Protein AF-A0A8D3BN13-F1 (afdb_monomer_lite)

Foldseek 3Di:
DDPVVVVVVVVVVVVVCPDFDWDKKKKKKKKKAKPDDPPDDRIDMDIDIPDDPDPVVVVVVVVVVVVCVVVVVVVVVVVCVVVVPPDDIDMDMDMDMDMDIDGGPVPPDDD

Organism: Scophthalmus maximus (NCBI:txid52904)

Sequence (111 aa):
MTSSDMDTLILLLLLGAHGATAVTHSLKYFYTGSSQVPNFPEFVAVGLVDEATDAQYWERTTRGLLGEQQSFKNNIGIAKQRFNQTGGLFVSLSTGNISRTRPSPTSQGKL

pLDDT: mean 70.5, std 10.04, range [38.94, 87.19]

Radius of gyration: 25.52 Å; chains: 1; bounding box: 47×33×78 Å

InterPro domains:
  IPR011162 MHC classes I/II-like antigen recognition protein [SSF54452] (24-90)
  IPR037055 MHC class I-like antigen recognition-like superfamily [G3DSA:3.30.500.10] (25-54)
  IPR037055 MHC class I-like antigen recognition-like superfamily [G3DSA:3.30.500.10] (55-95)

Secondary structure (DSSP, 8-state):
--HHHHHHHHHHHHHT-----PEEEEEEEEEEEEES-TTS-SEEEEEEESS---HHHHHHHHHHHHHHHHHHHHHHHHHHHHTT-SSS-EEEEEEEEEEEEEPPGGGS---

Structure (mmCIF, N/CA/C/O backbone):
data_AF-A0A8D3BN13-F1
#
_entry.id   AF-A0A8D3BN13-F1
#
loop_
_atom_site.group_PDB
_atom_site.id
_atom_site.type_symbol
_atom_site.label_atom_id
_atom_site.label_alt_id
_atom_site.label_comp_id
_atom_site.label_asym_id
_atom_site.label_entity_id
_atom_site.label_seq_id
_atom_site.pdbx_PDB_ins_code
_atom_site.Cartn_x
_atom_site.Cartn_y
_atom_site.Cartn_z
_atom_site.occupancy
_atom_site.B_iso_or_equiv
_atom_site.auth_seq_id
_atom_site.auth_comp_id
_atom_site.auth_asym_id
_atom_site.auth_atom_id
_atom_site.pdbx_PDB_model_num
ATOM 1 N N . MET A 1 1 ? 30.892 17.298 -52.582 1.00 60.53 1 MET A N 1
ATOM 2 C CA . MET A 1 1 ? 29.630 17.019 -51.876 1.00 60.53 1 MET A CA 1
ATOM 3 C C . MET A 1 1 ? 28.530 17.721 -52.650 1.00 60.53 1 MET A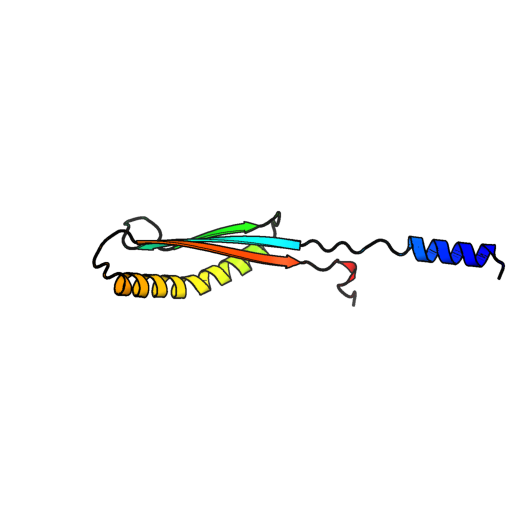 C 1
ATOM 5 O O . MET A 1 1 ? 28.594 18.938 -52.776 1.00 60.53 1 MET A O 1
ATOM 9 N N . THR A 1 2 ? 27.633 16.977 -53.285 1.00 87.19 2 THR A N 1
ATOM 10 C CA . THR A 1 2 ? 26.552 17.524 -54.118 1.00 87.19 2 THR A CA 1
ATOM 11 C C . THR A 1 2 ? 25.325 17.860 -53.268 1.00 87.19 2 THR A C 1
ATOM 13 O O . THR A 1 2 ? 25.206 17.384 -52.140 1.00 87.19 2 THR A O 1
ATOM 16 N N . SER A 1 3 ? 24.404 18.677 -53.793 1.00 75.31 3 SER A N 1
ATOM 17 C CA . SER A 1 3 ? 23.153 19.013 -53.087 1.00 75.31 3 SER A CA 1
ATOM 18 C C . SER A 1 3 ? 22.365 17.754 -52.706 1.00 75.31 3 SER A C 1
ATOM 20 O O . SER A 1 3 ? 21.900 17.640 -51.579 1.00 75.31 3 SER A O 1
ATOM 22 N N . SER A 1 4 ? 22.326 16.763 -53.602 1.00 80.62 4 SER A N 1
ATOM 23 C CA . SER A 1 4 ? 21.684 15.467 -53.365 1.00 80.62 4 SER A CA 1
ATOM 24 C C . SER A 1 4 ? 22.340 14.651 -52.249 1.00 80.62 4 SER A C 1
ATOM 26 O O . SER A 1 4 ? 21.642 13.932 -51.535 1.00 80.62 4 SER A O 1
ATOM 28 N N . ASP A 1 5 ? 23.657 14.776 -52.054 1.00 78.44 5 ASP A N 1
ATOM 29 C CA . ASP A 1 5 ? 24.351 14.102 -50.950 1.00 78.44 5 ASP A CA 1
ATOM 30 C C . ASP A 1 5 ? 23.943 14.716 -49.602 1.00 78.44 5 ASP A C 1
ATOM 32 O O . ASP A 1 5 ? 23.705 14.000 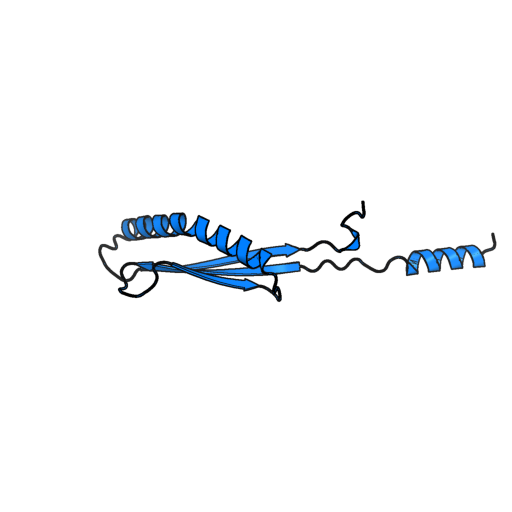-48.633 1.00 78.44 5 ASP A O 1
ATOM 36 N N . MET A 1 6 ? 23.802 16.044 -49.544 1.00 78.25 6 MET A N 1
ATOM 37 C CA . MET A 1 6 ? 23.402 16.774 -48.336 1.00 78.25 6 MET A CA 1
ATOM 38 C C . MET A 1 6 ? 21.944 16.489 -47.949 1.00 78.25 6 MET A C 1
ATOM 40 O O . MET A 1 6 ? 21.660 16.253 -46.776 1.00 78.25 6 MET A O 1
ATOM 44 N N . ASP A 1 7 ? 21.037 16.427 -48.925 1.00 77.62 7 ASP A N 1
ATOM 45 C CA . ASP A 1 7 ? 19.628 16.075 -48.701 1.00 77.62 7 ASP A CA 1
ATOM 46 C C . ASP A 1 7 ? 19.472 14.628 -48.206 1.00 77.62 7 ASP A C 1
ATOM 48 O O . ASP A 1 7 ? 18.685 14.344 -47.300 1.00 77.62 7 ASP A O 1
ATOM 52 N N . THR A 1 8 ? 20.285 13.710 -48.736 1.00 78.12 8 THR A N 1
ATOM 53 C CA . THR A 1 8 ? 20.325 12.307 -48.295 1.00 78.12 8 THR A CA 1
ATOM 54 C C . THR A 1 8 ? 20.793 12.186 -46.841 1.00 78.12 8 THR A C 1
ATOM 56 O O . THR A 1 8 ? 20.229 11.411 -46.067 1.00 78.12 8 THR A O 1
ATOM 59 N N . LEU A 1 9 ? 21.785 12.984 -46.435 1.00 78.44 9 LEU A N 1
ATOM 60 C CA . LEU A 1 9 ? 22.261 13.035 -45.048 1.00 78.44 9 LEU A CA 1
ATOM 61 C C . LEU A 1 9 ? 21.206 13.610 -44.091 1.00 78.44 9 LEU A C 1
ATOM 63 O O . LEU A 1 9 ? 21.071 13.124 -42.968 1.00 78.44 9 LEU A O 1
ATOM 67 N N . ILE A 1 10 ? 20.423 14.598 -44.535 1.00 79.25 10 ILE A N 1
ATOM 68 C CA . ILE A 1 10 ? 19.307 15.169 -43.764 1.00 79.25 10 ILE A CA 1
ATOM 69 C C . ILE A 1 10 ? 18.185 14.137 -43.581 1.00 79.25 10 ILE A C 1
ATOM 71 O O . ILE A 1 10 ? 17.676 13.978 -42.471 1.00 79.25 10 ILE A O 1
ATOM 75 N N . LEU A 1 11 ? 17.833 13.384 -44.627 1.00 73.94 11 LEU A N 1
ATOM 76 C CA . LEU A 1 11 ? 16.848 12.301 -44.532 1.00 73.94 11 LEU A CA 1
ATOM 77 C C . LEU A 1 11 ? 17.316 11.176 -43.595 1.00 73.94 11 LEU A C 1
ATOM 79 O O . LEU A 1 11 ? 16.510 10.653 -42.828 1.00 73.94 11 LEU A O 1
ATOM 83 N N . LEU A 1 12 ? 18.612 10.847 -43.590 1.00 72.38 12 LEU A N 1
ATOM 84 C CA . LEU A 1 12 ? 19.198 9.859 -42.678 1.00 72.38 12 LEU A CA 1
ATOM 85 C C . LEU A 1 12 ? 19.182 10.334 -41.212 1.00 72.38 12 LEU A C 1
ATOM 87 O O . LEU A 1 12 ? 18.890 9.544 -40.313 1.00 72.38 12 LEU A O 1
ATOM 91 N N . LEU A 1 13 ? 19.431 11.627 -40.970 1.00 73.31 13 LEU A N 1
ATOM 92 C CA . LEU A 1 13 ? 19.315 12.259 -39.648 1.00 73.31 13 LEU A CA 1
ATOM 93 C C . LEU A 1 13 ? 17.866 12.268 -39.130 1.00 73.31 13 LEU A C 1
ATOM 95 O O . LEU A 1 13 ? 17.642 11.979 -37.956 1.00 73.31 13 LEU A O 1
ATOM 99 N N . LEU A 1 14 ? 16.882 12.550 -39.993 1.00 66.25 14 LEU A N 1
ATOM 100 C CA . LEU A 1 14 ? 15.457 12.552 -39.632 1.00 66.25 14 LEU A CA 1
ATOM 101 C C . LEU A 1 14 ? 14.897 11.135 -39.425 1.00 66.25 14 LEU A C 1
ATOM 103 O O . LEU A 1 14 ? 14.100 10.922 -38.514 1.00 66.25 14 LEU A O 1
ATOM 107 N N . LEU A 1 15 ? 15.356 10.149 -40.203 1.00 62.56 15 LEU A N 1
ATOM 108 C CA . LEU A 1 15 ? 14.994 8.736 -40.030 1.00 62.56 15 LEU A CA 1
ATOM 109 C C . LEU A 1 15 ? 15.613 8.125 -38.755 1.00 62.56 15 LEU A C 1
ATOM 111 O O . LEU A 1 15 ? 15.073 7.171 -38.200 1.00 62.56 15 LEU A O 1
ATOM 115 N N . GLY A 1 16 ? 16.713 8.688 -38.244 1.00 58.91 16 GLY A N 1
ATOM 116 C CA . GLY A 1 16 ? 17.346 8.278 -36.984 1.00 58.91 16 GLY A CA 1
ATOM 117 C C . GLY A 1 16 ? 16.607 8.716 -35.711 1.00 58.91 16 GLY A C 1
ATOM 118 O O . GLY A 1 16 ? 16.885 8.189 -34.635 1.00 58.91 16 GLY A O 1
ATOM 119 N N . ALA A 1 17 ? 15.640 9.632 -35.806 1.00 63.88 17 ALA A N 1
ATOM 120 C CA . ALA A 1 17 ? 14.883 10.146 -34.664 1.00 63.88 17 ALA A CA 1
ATOM 121 C C . ALA A 1 17 ? 13.613 9.316 -34.380 1.00 63.88 17 ALA A C 1
ATOM 123 O O . ALA A 1 17 ? 12.504 9.845 -34.333 1.00 63.88 17 ALA A O 1
ATOM 124 N N . HIS A 1 18 ? 13.747 8.002 -34.182 1.00 48.53 18 HIS A N 1
ATOM 125 C CA . HIS A 1 18 ? 12.635 7.184 -33.685 1.00 48.53 18 HIS A CA 1
ATOM 126 C C . HIS A 1 18 ? 12.516 7.357 -32.165 1.00 48.53 18 HIS A C 1
ATOM 128 O O . HIS A 1 18 ? 13.404 6.978 -31.401 1.00 48.53 18 HIS A O 1
ATOM 134 N N . GLY A 1 19 ? 11.425 8.003 -31.750 1.00 59.44 19 GLY A N 1
ATOM 135 C CA . GLY A 1 19 ? 11.187 8.483 -30.393 1.00 59.44 19 GLY A CA 1
ATOM 136 C C . GLY A 1 19 ? 11.321 7.419 -29.303 1.00 59.44 19 GLY A C 1
ATOM 137 O O . GLY A 1 19 ? 10.781 6.319 -29.393 1.00 59.44 19 GLY A O 1
ATOM 138 N N . ALA A 1 20 ? 12.003 7.787 -28.219 1.00 60.78 20 ALA A N 1
ATOM 139 C CA . ALA A 1 20 ? 11.992 7.025 -26.981 1.00 60.78 20 ALA A CA 1
ATOM 140 C C . ALA A 1 20 ? 10.639 7.220 -26.277 1.00 60.78 20 ALA A C 1
ATOM 142 O O . ALA A 1 20 ? 10.399 8.254 -25.655 1.00 60.78 20 ALA A O 1
ATOM 143 N N . THR A 1 21 ? 9.744 6.236 -26.359 1.00 59.91 21 THR A N 1
ATOM 144 C CA . THR A 1 21 ? 8.503 6.234 -25.573 1.00 59.91 21 THR A CA 1
ATOM 145 C C . THR A 1 21 ? 8.776 5.653 -24.188 1.00 59.91 21 THR A C 1
ATOM 147 O O . THR A 1 21 ? 9.117 4.477 -24.058 1.00 59.91 21 THR A O 1
ATOM 150 N N . ALA A 1 22 ? 8.641 6.469 -23.144 1.00 64.00 22 ALA A N 1
ATOM 151 C CA . ALA A 1 22 ? 8.733 6.005 -21.765 1.00 64.00 22 ALA A CA 1
ATOM 152 C C . ALA A 1 22 ? 7.374 5.453 -21.300 1.00 64.00 22 ALA A C 1
ATOM 154 O O . ALA A 1 22 ? 6.361 6.147 -21.390 1.00 64.00 22 ALA A O 1
ATOM 155 N N . VAL A 1 23 ? 7.347 4.218 -20.787 1.00 67.38 23 VAL A N 1
ATOM 156 C CA . VAL A 1 23 ? 6.133 3.619 -20.208 1.00 67.38 23 VAL A CA 1
ATOM 157 C C . VAL A 1 23 ? 6.026 4.032 -18.740 1.00 67.38 23 VAL A C 1
ATOM 159 O O . VAL A 1 23 ? 6.951 3.826 -17.947 1.00 67.38 23 VAL A O 1
ATOM 162 N N . THR A 1 24 ? 4.896 4.641 -18.379 1.00 65.44 24 THR A N 1
ATOM 163 C CA . THR A 1 24 ? 4.575 5.016 -16.997 1.00 65.44 24 THR A CA 1
ATOM 164 C C . THR A 1 24 ? 3.638 3.978 -16.400 1.00 65.44 24 THR A C 1
ATOM 166 O O . THR A 1 24 ? 2.519 3.829 -16.871 1.00 65.44 24 THR A O 1
ATOM 169 N N . HIS A 1 25 ? 4.094 3.284 -15.357 1.00 71.19 25 HIS A N 1
ATOM 170 C CA . HIS A 1 25 ? 3.273 2.363 -14.576 1.00 71.19 25 HIS A CA 1
ATOM 171 C C . HIS A 1 25 ? 2.754 3.072 -13.326 1.00 71.19 25 HIS A C 1
ATOM 173 O O . HIS A 1 25 ? 3.507 3.802 -12.671 1.00 71.19 25 HIS A O 1
ATOM 179 N N . SER A 1 26 ? 1.496 2.836 -12.958 1.00 68.31 26 SER A N 1
ATOM 180 C CA . SER A 1 26 ? 0.941 3.298 -11.688 1.00 68.31 26 SER A CA 1
ATOM 181 C C . SER A 1 26 ? 0.564 2.122 -10.788 1.00 68.31 26 SER A C 1
ATOM 183 O O . SER A 1 26 ? 0.145 1.062 -11.251 1.00 68.31 26 SER A O 1
ATOM 185 N N . LEU A 1 27 ? 0.776 2.300 -9.486 1.00 75.62 27 LEU A N 1
ATOM 186 C CA . LEU A 1 27 ? 0.203 1.467 -8.441 1.00 75.62 27 LEU A CA 1
ATOM 187 C C . LEU A 1 27 ? -0.773 2.307 -7.650 1.00 75.62 27 LEU A C 1
ATOM 189 O O . LEU A 1 27 ? -0.414 3.337 -7.073 1.00 75.62 27 LEU A O 1
ATOM 193 N N . LYS A 1 28 ? -1.986 1.792 -7.554 1.00 76.00 28 LYS A N 1
ATOM 194 C CA . LYS A 1 28 ? -3.007 2.271 -6.642 1.00 76.00 28 LYS A CA 1
ATOM 195 C C . LYS A 1 28 ? -3.115 1.311 -5.472 1.00 76.00 28 LYS A C 1
ATOM 197 O O . LYS A 1 28 ? -3.205 0.107 -5.683 1.00 76.00 28 LYS A O 1
ATOM 202 N N . TYR A 1 29 ? -3.121 1.821 -4.250 1.00 75.00 29 TYR A N 1
ATOM 203 C CA . TYR A 1 29 ? -3.314 1.015 -3.050 1.00 75.00 29 TYR A CA 1
ATOM 204 C C . TYR A 1 29 ? -4.532 1.470 -2.251 1.00 75.00 29 TYR A C 1
ATOM 206 O O . TYR A 1 29 ? -4.903 2.649 -2.228 1.00 75.00 29 TYR A O 1
ATOM 214 N N . PHE A 1 30 ? -5.149 0.502 -1.584 1.00 79.56 30 PHE A N 1
ATOM 215 C CA . PHE A 1 30 ? -6.259 0.684 -0.662 1.00 79.56 30 PHE A CA 1
ATOM 216 C C . PHE A 1 30 ? -5.899 0.030 0.664 1.00 79.56 30 PHE A C 1
ATOM 218 O O . PHE A 1 30 ? -5.544 -1.147 0.691 1.00 79.56 30 PHE A O 1
ATOM 225 N N . TYR A 1 31 ? -6.016 0.784 1.750 1.00 78.06 31 TYR A N 1
ATOM 226 C CA . TYR A 1 31 ? -5.880 0.286 3.110 1.00 78.06 31 TYR A CA 1
ATOM 227 C C . TYR A 1 31 ? -7.239 0.267 3.775 1.00 78.06 31 TYR A C 1
ATOM 229 O O . TYR A 1 31 ? -7.930 1.287 3.787 1.00 78.06 31 TYR A O 1
ATOM 237 N N . THR A 1 32 ? -7.586 -0.858 4.386 1.00 78.38 32 THR A N 1
ATOM 238 C CA . THR A 1 32 ? -8.684 -0.919 5.340 1.00 78.38 32 THR A CA 1
ATOM 239 C C . THR A 1 32 ? -8.178 -1.379 6.696 1.00 78.38 32 THR A C 1
ATOM 241 O O . THR A 1 32 ? -7.384 -2.313 6.811 1.00 78.38 32 THR A O 1
ATOM 244 N N . GLY A 1 33 ? -8.622 -0.667 7.723 1.00 78.38 33 GLY A N 1
ATOM 245 C CA . GLY A 1 33 ? -8.395 -1.001 9.115 1.00 78.38 33 GLY A CA 1
ATOM 246 C C . GLY A 1 33 ? -9.691 -1.296 9.804 1.00 78.38 33 GLY A C 1
ATOM 247 O O . GLY A 1 33 ? -10.628 -0.514 9.659 1.00 78.38 33 GLY A O 1
ATOM 248 N N . SER A 1 34 ? -9.713 -2.362 10.590 1.00 78.12 34 SER A N 1
ATOM 249 C CA . SER A 1 34 ? -10.814 -2.653 11.495 1.00 78.12 34 SER A CA 1
ATOM 250 C C . SER A 1 34 ? -10.285 -2.860 12.914 1.00 78.12 34 SER A C 1
ATOM 252 O O . SER A 1 34 ? -9.138 -3.255 13.114 1.00 78.12 34 SER A O 1
ATOM 254 N N . SER A 1 35 ? -11.100 -2.567 13.924 1.00 77.88 35 SER A N 1
ATOM 255 C CA . SER A 1 35 ? -10.765 -2.834 15.325 1.00 77.88 35 SER A CA 1
ATOM 256 C C . SER A 1 35 ? -11.877 -3.654 15.968 1.00 77.88 35 SER A C 1
ATOM 258 O O . SER A 1 35 ? -13.051 -3.341 15.781 1.00 77.88 35 SER A O 1
ATOM 260 N N . GLN A 1 36 ? -11.492 -4.662 16.759 1.00 72.38 36 GLN A N 1
ATOM 261 C CA . GLN A 1 36 ? -12.380 -5.442 17.636 1.00 72.38 36 GLN A CA 1
ATOM 262 C C . GLN A 1 36 ? -13.434 -6.309 16.919 1.00 72.38 36 GLN A C 1
ATOM 264 O O . GLN A 1 36 ? -14.506 -6.554 17.469 1.00 72.38 36 GLN A O 1
ATOM 269 N N . VAL A 1 37 ? -13.114 -6.831 15.728 1.00 74.31 37 VAL A N 1
ATOM 270 C CA . VAL A 1 37 ? -13.936 -7.838 15.035 1.00 74.31 37 VAL A CA 1
ATOM 271 C C . VAL A 1 37 ? -13.285 -9.221 15.177 1.00 74.31 37 VAL A C 1
ATOM 273 O O . VAL A 1 37 ? -12.212 -9.442 14.613 1.00 74.31 37 VAL A O 1
ATOM 276 N N . PRO A 1 38 ? -13.889 -10.168 15.920 1.00 77.56 38 PRO A N 1
ATOM 277 C CA . PRO A 1 38 ? -13.374 -11.532 16.018 1.00 77.56 38 PRO A CA 1
ATOM 278 C C . PRO A 1 38 ? -13.268 -12.191 14.637 1.00 77.56 38 PRO A C 1
ATOM 280 O O . PRO A 1 38 ? -14.177 -12.062 13.821 1.00 77.56 38 PRO A O 1
ATOM 283 N N . ASN A 1 39 ? -12.181 -12.927 14.389 1.00 80.06 39 ASN A N 1
ATOM 284 C CA . ASN A 1 39 ? -11.910 -13.646 13.131 1.00 80.06 39 ASN A CA 1
ATOM 285 C C . ASN A 1 39 ? -11.779 -12.771 11.870 1.00 80.06 39 ASN A C 1
ATOM 287 O O . ASN A 1 39 ? -11.758 -13.306 10.763 1.00 80.06 39 ASN A O 1
ATOM 291 N N . PHE A 1 40 ? -11.665 -11.450 12.012 1.00 75.50 40 PHE A N 1
ATOM 292 C CA . PHE A 1 40 ? -11.476 -10.535 10.891 1.00 75.50 40 PHE A CA 1
ATOM 293 C C . PHE A 1 40 ? -10.140 -9.782 11.032 1.00 75.50 40 PHE A C 1
ATOM 295 O O . PHE A 1 40 ? -9.754 -9.419 12.145 1.00 75.50 40 PHE A O 1
ATOM 302 N N . PRO A 1 41 ? -9.395 -9.558 9.935 1.00 74.25 41 PRO A N 1
ATOM 303 C CA . PRO A 1 41 ? -8.089 -8.909 9.993 1.00 74.25 41 PRO A CA 1
ATOM 304 C C . PRO A 1 41 ? -8.179 -7.434 10.419 1.00 74.25 41 PRO A C 1
ATOM 306 O O . PRO A 1 41 ? -8.981 -6.657 9.900 1.00 74.25 41 PRO A O 1
ATOM 309 N N . GLU A 1 42 ? -7.289 -7.017 11.326 1.00 79.69 42 GLU A N 1
ATOM 310 C CA . GLU A 1 42 ? -7.181 -5.616 11.774 1.00 79.69 42 GLU A CA 1
ATOM 311 C C . GLU A 1 42 ? -6.688 -4.670 10.668 1.00 79.69 42 GLU A C 1
ATOM 313 O O . GLU A 1 42 ? -6.890 -3.458 10.740 1.00 79.69 42 GLU A O 1
ATOM 318 N N . PHE A 1 43 ? -6.016 -5.217 9.654 1.00 80.75 43 PHE A N 1
ATOM 319 C CA . PHE A 1 43 ? -5.434 -4.476 8.546 1.00 80.75 43 PHE A CA 1
ATOM 320 C C . PHE A 1 43 ? -5.455 -5.319 7.275 1.00 80.75 43 PHE A C 1
ATOM 322 O O . PHE A 1 43 ? -5.002 -6.464 7.280 1.00 80.75 43 PHE A O 1
ATOM 329 N N . VAL A 1 44 ? -5.937 -4.735 6.184 1.00 81.31 44 VAL A N 1
ATOM 330 C CA . VAL A 1 44 ? -5.864 -5.312 4.841 1.00 81.31 44 VAL A CA 1
ATOM 331 C C . VAL A 1 44 ? -5.386 -4.226 3.889 1.00 81.31 44 VAL A C 1
ATOM 333 O O . VAL A 1 44 ? -5.891 -3.103 3.913 1.00 81.31 44 VAL A O 1
ATOM 336 N N . ALA A 1 45 ? -4.418 -4.570 3.044 1.00 79.44 45 ALA A N 1
ATOM 337 C CA . ALA A 1 45 ? -3.923 -3.701 1.991 1.00 79.44 45 ALA A CA 1
ATOM 338 C C . ALA A 1 45 ? -4.051 -4.409 0.638 1.00 79.44 45 ALA A C 1
ATOM 340 O O . ALA A 1 45 ? -3.629 -5.556 0.497 1.00 79.44 45 ALA A O 1
ATOM 341 N N . VAL A 1 46 ? -4.631 -3.729 -0.349 1.00 81.00 46 VAL A N 1
ATOM 342 C CA . VAL A 1 46 ? -4.794 -4.237 -1.719 1.00 81.00 46 VAL A CA 1
ATOM 343 C C . VAL A 1 46 ? -4.130 -3.263 -2.680 1.00 81.00 46 VAL A C 1
ATOM 345 O O . VAL A 1 46 ? -4.403 -2.066 -2.623 1.00 81.00 46 VAL A O 1
ATOM 348 N N . GLY A 1 47 ? -3.258 -3.772 -3.551 1.00 77.31 47 GLY A N 1
ATOM 349 C CA . GLY A 1 47 ? -2.637 -3.011 -4.634 1.00 77.31 47 GLY A CA 1
ATOM 350 C C . GLY A 1 47 ? -3.255 -3.364 -5.987 1.00 77.31 47 GLY A C 1
ATOM 351 O O . GLY A 1 47 ? -3.575 -4.523 -6.228 1.00 77.31 47 GLY A O 1
ATOM 352 N N . LEU A 1 48 ? -3.403 -2.381 -6.870 1.00 76.69 48 LEU A N 1
ATOM 353 C CA . LEU A 1 48 ? -3.716 -2.543 -8.288 1.00 76.69 48 LEU A CA 1
ATOM 354 C C . LEU A 1 48 ? -2.564 -1.931 -9.078 1.00 76.69 48 LEU A C 1
ATOM 356 O O . LEU A 1 48 ? -2.280 -0.744 -8.912 1.00 76.69 48 LEU A O 1
ATOM 360 N N . VAL A 1 49 ? -1.892 -2.734 -9.896 1.00 69.88 49 VAL A N 1
ATOM 361 C CA . VAL A 1 49 ? -0.839 -2.251 -10.793 1.00 69.88 49 VAL A CA 1
ATOM 362 C C . VAL A 1 49 ? -1.397 -2.181 -12.205 1.00 69.88 49 VAL A C 1
ATOM 364 O O . VAL A 1 49 ? -2.024 -3.143 -12.650 1.00 69.88 49 VAL A O 1
ATOM 367 N N . ASP A 1 50 ? -1.118 -1.087 -12.913 1.00 68.25 50 ASP A N 1
ATOM 368 C CA . ASP A 1 50 ? -1.317 -1.010 -14.361 1.00 68.25 50 ASP A CA 1
ATOM 369 C C . ASP A 1 50 ? -0.343 -1.992 -15.044 1.00 68.25 50 ASP A C 1
ATOM 371 O O . ASP A 1 50 ? 0.828 -1.685 -15.291 1.00 68.25 50 ASP A O 1
ATOM 375 N N . GLU A 1 51 ? -0.831 -3.220 -15.242 1.00 58.16 51 GLU A N 1
ATOM 376 C CA . GLU A 1 51 ? -0.238 -4.306 -16.036 1.00 58.16 51 GLU A CA 1
ATOM 377 C C . GLU A 1 51 ? 1.205 -4.733 -15.690 1.00 58.16 51 GLU A C 1
ATOM 379 O O . GLU A 1 51 ? 1.982 -5.073 -16.580 1.00 58.16 51 GLU A O 1
ATOM 384 N N . ALA A 1 52 ? 1.596 -4.799 -14.409 1.00 55.44 52 ALA A N 1
ATOM 385 C CA . ALA A 1 52 ? 2.875 -5.423 -14.038 1.00 55.44 52 ALA A CA 1
ATOM 386 C C . ALA A 1 52 ? 2.699 -6.731 -13.250 1.00 55.44 52 ALA A C 1
ATOM 388 O O . ALA A 1 52 ? 2.405 -6.750 -12.052 1.00 55.44 52 ALA A O 1
ATOM 389 N N . THR A 1 53 ? 3.007 -7.837 -13.924 1.00 53.94 53 THR A N 1
ATOM 390 C CA . THR A 1 53 ? 3.352 -9.154 -13.360 1.00 53.94 53 THR A CA 1
ATOM 391 C C . THR A 1 53 ? 4.791 -9.188 -12.814 1.00 53.94 53 THR A C 1
ATOM 393 O O . THR A 1 53 ? 5.450 -10.224 -12.856 1.00 53.94 53 THR A O 1
ATOM 396 N N . ASP A 1 54 ? 5.331 -8.059 -12.344 1.00 65.38 54 ASP A N 1
ATOM 397 C CA . ASP A 1 54 ? 6.708 -7.990 -11.845 1.00 65.38 54 ASP A CA 1
ATOM 398 C C . ASP A 1 54 ? 6.747 -8.344 -10.351 1.00 65.38 54 ASP A C 1
ATOM 400 O O . ASP A 1 54 ? 6.363 -7.555 -9.483 1.00 65.38 54 ASP A O 1
ATOM 404 N N . ALA A 1 55 ? 7.203 -9.558 -10.041 1.00 66.81 55 ALA A N 1
ATOM 405 C CA . ALA A 1 55 ? 7.302 -10.066 -8.675 1.00 66.81 55 ALA A CA 1
ATOM 406 C C . ALA A 1 55 ? 8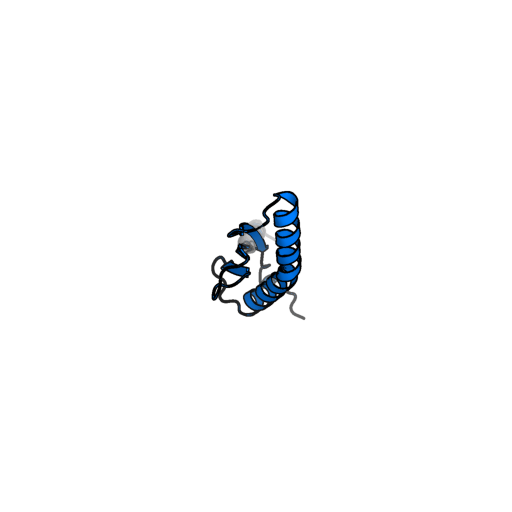.155 -9.165 -7.760 1.00 66.81 55 ALA A C 1
ATOM 408 O O . ALA A 1 55 ? 7.844 -9.026 -6.576 1.00 66.81 55 ALA A O 1
ATOM 409 N N . GLN A 1 56 ? 9.178 -8.489 -8.300 1.00 71.31 56 GLN A N 1
ATOM 410 C CA . GLN A 1 56 ? 10.020 -7.583 -7.510 1.00 71.31 56 GLN A CA 1
ATOM 411 C C . GLN A 1 56 ? 9.264 -6.320 -7.090 1.00 71.31 56 GLN A C 1
ATOM 413 O O . GLN A 1 56 ? 9.480 -5.778 -6.001 1.00 71.31 56 GLN A O 1
ATOM 418 N N . TYR A 1 57 ? 8.346 -5.856 -7.939 1.00 70.38 57 TYR A N 1
ATOM 419 C CA . TYR A 1 57 ? 7.477 -4.732 -7.628 1.00 70.38 57 TYR A CA 1
ATOM 420 C C . TYR A 1 57 ? 6.528 -5.064 -6.471 1.00 70.38 57 TYR A C 1
ATOM 422 O O . TYR A 1 57 ? 6.399 -4.284 -5.519 1.00 70.38 57 TYR A O 1
ATOM 430 N N . TRP A 1 58 ? 5.909 -6.246 -6.519 1.00 70.12 58 TRP A N 1
ATOM 431 C CA . TRP A 1 58 ? 5.018 -6.741 -5.470 1.00 70.12 58 TRP A CA 1
ATOM 432 C C . TRP A 1 58 ? 5.740 -6.968 -4.144 1.00 70.12 58 TRP A C 1
ATOM 434 O O . TRP A 1 58 ? 5.209 -6.597 -3.095 1.00 70.12 58 TRP A O 1
ATOM 444 N N . GLU A 1 59 ? 6.966 -7.491 -4.169 1.00 78.12 59 GLU A N 1
ATOM 445 C CA . GLU A 1 59 ? 7.774 -7.684 -2.962 1.00 78.12 59 GLU A CA 1
ATOM 446 C C . GLU A 1 59 ? 8.124 -6.343 -2.299 1.00 78.12 59 GLU A C 1
ATOM 448 O O . GLU A 1 59 ? 7.920 -6.155 -1.095 1.00 78.12 59 GLU A O 1
ATOM 453 N N . ARG A 1 60 ? 8.596 -5.369 -3.090 1.00 78.62 60 ARG A N 1
ATOM 454 C CA . ARG A 1 60 ? 8.931 -4.028 -2.591 1.00 78.62 60 ARG A CA 1
ATOM 455 C C . ARG A 1 60 ? 7.708 -3.309 -2.035 1.00 78.62 60 ARG A C 1
ATOM 457 O O . ARG A 1 60 ? 7.809 -2.657 -0.996 1.00 78.62 60 ARG A O 1
ATOM 464 N N . THR A 1 61 ? 6.576 -3.421 -2.724 1.00 74.06 61 THR A N 1
ATOM 465 C CA . THR A 1 61 ? 5.309 -2.830 -2.289 1.00 74.06 61 THR A CA 1
ATOM 466 C C . THR A 1 61 ? 4.880 -3.450 -0.971 1.00 74.06 61 THR A C 1
ATOM 468 O O . THR A 1 61 ? 4.748 -2.726 0.008 1.00 74.06 61 THR A O 1
ATOM 471 N N . THR A 1 62 ? 4.780 -4.779 -0.903 1.00 78.69 62 THR A N 1
ATOM 472 C CA . THR A 1 62 ? 4.417 -5.514 0.319 1.00 78.69 62 THR A CA 1
ATOM 473 C C . THR A 1 62 ? 5.278 -5.093 1.506 1.00 78.69 62 THR A C 1
ATOM 475 O O . THR A 1 62 ? 4.752 -4.797 2.574 1.00 78.69 62 THR A O 1
ATOM 478 N N . ARG A 1 63 ? 6.596 -4.965 1.316 1.00 83.31 63 ARG A N 1
ATOM 479 C CA . ARG A 1 63 ? 7.514 -4.514 2.369 1.00 83.31 63 ARG A CA 1
ATOM 480 C C . ARG A 1 63 ? 7.219 -3.092 2.858 1.00 83.31 63 ARG A C 1
ATOM 482 O O . ARG A 1 63 ? 7.278 -2.843 4.057 1.00 83.31 63 ARG A O 1
ATOM 489 N N . GLY A 1 64 ? 6.880 -2.175 1.951 1.00 82.12 64 GLY A N 1
ATOM 490 C CA . GLY A 1 64 ? 6.437 -0.823 2.306 1.00 82.12 64 GLY A CA 1
ATOM 491 C C . GLY A 1 64 ? 5.115 -0.824 3.079 1.00 82.12 64 GLY A C 1
ATOM 492 O O . GLY A 1 64 ? 5.009 -0.164 4.107 1.00 82.12 64 GLY A O 1
ATOM 493 N N . LEU A 1 65 ? 4.137 -1.627 2.641 1.00 77.06 65 LEU A N 1
ATOM 494 C CA . LEU A 1 65 ? 2.838 -1.763 3.315 1.00 77.06 65 LEU A CA 1
ATOM 495 C C . LEU A 1 65 ? 2.985 -2.330 4.737 1.00 77.06 65 LEU A C 1
ATOM 497 O O . LEU A 1 65 ? 2.311 -1.866 5.653 1.00 77.06 65 LEU A O 1
ATOM 501 N N . LEU A 1 66 ? 3.886 -3.299 4.930 1.00 81.62 66 LEU A N 1
ATOM 502 C CA . LEU A 1 66 ? 4.207 -3.851 6.249 1.00 81.62 66 LEU A CA 1
ATOM 503 C C . LEU A 1 66 ? 4.844 -2.801 7.171 1.00 81.62 66 LEU A C 1
ATOM 505 O O . LEU A 1 66 ? 4.527 -2.763 8.357 1.00 81.62 66 LEU A O 1
ATOM 509 N N . GLY A 1 67 ? 5.694 -1.919 6.634 1.00 82.94 67 GLY A N 1
ATOM 510 C CA . GLY A 1 67 ? 6.255 -0.793 7.388 1.00 82.94 67 GLY A CA 1
ATOM 511 C C . GLY A 1 67 ? 5.191 0.202 7.870 1.00 82.94 67 GLY A C 1
ATOM 512 O O . GLY A 1 67 ? 5.265 0.688 8.996 1.00 82.94 67 GLY A O 1
ATOM 513 N N . GLU A 1 68 ? 4.161 0.449 7.058 1.00 78.62 68 GLU A N 1
ATOM 514 C CA . GLU A 1 68 ? 3.051 1.356 7.391 1.00 78.62 68 GLU A CA 1
ATOM 515 C C . GLU A 1 68 ? 2.031 0.756 8.371 1.00 78.62 68 GLU A C 1
ATOM 517 O O . GLU A 1 68 ? 1.263 1.485 9.005 1.00 78.62 68 GLU A O 1
ATOM 522 N N . GLN A 1 69 ? 2.026 -0.567 8.549 1.00 80.50 69 GLN A N 1
ATOM 523 C CA . GLN A 1 69 ? 1.043 -1.254 9.386 1.00 80.50 69 GLN A CA 1
ATOM 524 C C . GLN A 1 69 ? 1.048 -0.740 10.833 1.00 80.50 69 GLN A C 1
ATOM 526 O O . GLN A 1 69 ? -0.017 -0.523 11.413 1.00 80.50 69 GLN A O 1
ATOM 531 N N . GLN A 1 70 ? 2.224 -0.518 11.428 1.00 82.50 70 GLN A N 1
ATOM 532 C CA . GLN A 1 70 ? 2.306 -0.051 12.815 1.00 82.50 70 GLN A CA 1
ATOM 533 C C . GLN A 1 70 ? 1.843 1.403 12.957 1.00 82.50 70 GLN A C 1
ATOM 535 O O . GLN A 1 70 ? 1.098 1.718 13.885 1.00 82.50 70 GLN A O 1
ATOM 540 N N . SER A 1 71 ? 2.225 2.274 12.019 1.00 80.25 71 SER A N 1
ATOM 541 C CA . SER A 1 71 ? 1.747 3.661 11.955 1.00 80.25 71 SER A CA 1
ATOM 542 C C . SER A 1 71 ? 0.228 3.703 11.856 1.00 80.25 71 SER A C 1
ATOM 544 O O . SER A 1 71 ? -0.438 4.435 12.586 1.00 80.25 71 SER A O 1
ATOM 546 N N . PHE A 1 72 ? -0.336 2.847 11.011 1.00 76.00 72 PHE A N 1
ATOM 547 C CA . PHE A 1 72 ? -1.770 2.732 10.836 1.00 76.00 72 PHE A CA 1
ATOM 548 C C . PHE A 1 72 ? -2.484 2.239 12.107 1.00 76.00 72 PHE A C 1
ATOM 550 O O . PHE A 1 72 ? -3.470 2.847 12.528 1.00 76.00 72 PHE A O 1
ATOM 557 N N . LYS A 1 73 ? -1.955 1.213 12.789 1.00 76.31 73 LYS A N 1
ATOM 558 C CA . LYS A 1 73 ? -2.480 0.757 14.091 1.00 76.31 73 LYS A CA 1
ATOM 559 C C . LYS A 1 73 ? -2.427 1.854 15.157 1.00 76.31 73 LYS A C 1
ATOM 561 O O . LYS A 1 73 ? -3.409 2.068 15.867 1.00 76.31 73 LYS A O 1
ATOM 566 N N . ASN A 1 74 ? -1.315 2.582 15.240 1.00 81.44 74 ASN A N 1
ATOM 567 C CA . ASN A 1 74 ? -1.163 3.701 16.171 1.00 81.44 74 ASN A CA 1
ATOM 568 C C . ASN A 1 74 ? -2.189 4.807 15.874 1.00 81.44 74 ASN A C 1
ATOM 570 O O . ASN A 1 74 ? -2.842 5.310 16.789 1.00 81.44 74 ASN A O 1
ATOM 574 N N . ASN A 1 75 ? -2.392 5.129 14.594 1.00 78.50 75 ASN A N 1
ATOM 575 C CA . ASN A 1 75 ? -3.369 6.123 14.153 1.00 78.50 75 ASN A CA 1
ATOM 576 C C . ASN A 1 75 ? -4.807 5.726 14.511 1.00 78.50 75 ASN A C 1
ATOM 578 O O . ASN A 1 75 ? -5.581 6.588 14.922 1.00 78.50 75 ASN A O 1
ATOM 582 N N . ILE A 1 76 ? -5.161 4.437 14.431 1.00 74.44 76 ILE A N 1
ATOM 583 C CA . ILE A 1 76 ? -6.460 3.934 14.907 1.00 74.44 76 ILE A CA 1
ATOM 584 C C . ILE A 1 76 ? -6.616 4.179 16.411 1.00 74.44 76 ILE A C 1
ATOM 586 O O . ILE A 1 76 ? -7.645 4.698 16.838 1.00 74.44 76 ILE A O 1
ATOM 590 N N . GLY A 1 77 ? -5.607 3.841 17.220 1.00 75.06 77 GLY A N 1
ATOM 591 C CA . GLY A 1 77 ? -5.648 4.065 18.669 1.00 75.06 77 GLY A CA 1
ATOM 592 C C . GLY A 1 77 ? -5.880 5.537 19.024 1.00 75.06 77 GLY A C 1
ATOM 593 O O . GLY A 1 77 ? -6.764 5.858 19.820 1.00 75.06 77 GLY A O 1
ATOM 594 N N . ILE A 1 78 ? -5.157 6.435 18.349 1.00 80.81 78 ILE A N 1
ATOM 595 C CA . ILE A 1 78 ? -5.311 7.887 18.501 1.00 80.81 78 ILE A CA 1
ATOM 596 C C . ILE A 1 78 ? -6.707 8.343 18.054 1.00 80.81 78 ILE A C 1
ATOM 598 O O . ILE A 1 78 ? -7.336 9.144 18.744 1.00 80.81 78 ILE A O 1
ATOM 602 N N . ALA A 1 79 ? -7.215 7.842 16.925 1.00 73.81 79 ALA A N 1
ATOM 603 C CA . ALA A 1 79 ? -8.542 8.194 16.426 1.00 73.81 79 ALA A CA 1
ATOM 604 C C . ALA A 1 79 ? -9.648 7.765 17.403 1.00 73.81 79 ALA A C 1
ATOM 606 O O . ALA A 1 79 ? -10.512 8.576 17.727 1.00 73.81 79 ALA A O 1
ATOM 607 N N . LYS A 1 80 ? -9.586 6.545 17.951 1.00 68.19 80 LYS A N 1
ATOM 608 C CA . LYS A 1 80 ? -10.553 6.057 18.952 1.00 68.19 80 LYS A CA 1
ATOM 609 C C . LYS A 1 80 ? -10.587 6.951 20.191 1.00 68.19 80 LYS A C 1
ATOM 611 O O . LYS A 1 80 ? -11.667 7.309 20.655 1.00 68.19 80 LYS A O 1
ATOM 616 N N . GLN A 1 81 ? -9.415 7.368 20.674 1.00 75.25 81 GLN A N 1
ATOM 617 C CA . GLN A 1 81 ? -9.306 8.294 21.801 1.00 75.25 81 GLN A CA 1
ATOM 618 C C . GLN A 1 81 ? -9.876 9.682 21.463 1.00 75.25 81 GLN A C 1
ATOM 620 O O . GLN A 1 81 ? -10.635 10.239 22.251 1.00 75.25 81 GLN A O 1
ATOM 625 N N . ARG A 1 82 ? -9.551 10.235 20.286 1.00 76.25 82 ARG A N 1
ATOM 626 C CA . ARG A 1 82 ? -10.011 11.570 19.854 1.00 76.25 82 ARG A CA 1
ATOM 627 C C . ARG A 1 82 ? -11.513 11.642 19.606 1.00 76.25 82 ARG A C 1
ATOM 629 O O . ARG A 1 82 ? -12.123 12.657 19.916 1.00 76.25 82 ARG A O 1
ATOM 636 N N . PHE A 1 83 ? -12.106 10.580 19.070 1.00 74.25 83 PHE A N 1
ATOM 637 C CA . PHE A 1 83 ? -13.544 10.508 18.811 1.00 74.25 83 PHE A CA 1
ATOM 638 C C . PHE A 1 83 ? -14.351 9.995 20.014 1.00 74.25 83 PHE A C 1
ATOM 640 O O . PHE A 1 83 ? -15.542 9.733 19.869 1.00 74.25 83 PHE A O 1
ATOM 647 N N . ASN A 1 84 ? -13.724 9.860 21.194 1.00 67.62 84 ASN A N 1
ATOM 648 C CA . ASN A 1 84 ? -14.333 9.336 22.421 1.00 67.62 84 ASN A CA 1
ATOM 649 C C . ASN A 1 84 ? -15.072 7.997 22.202 1.00 67.62 84 ASN A C 1
ATOM 651 O O . ASN A 1 84 ? -16.113 7.728 22.802 1.00 67.62 84 ASN A O 1
ATOM 655 N N . GLN A 1 85 ? -14.552 7.156 21.304 1.00 62.03 85 GLN A N 1
ATOM 656 C CA . GLN A 1 85 ? -15.129 5.848 21.018 1.00 62.03 85 GLN A CA 1
ATOM 657 C C . GLN A 1 85 ? -14.602 4.840 22.042 1.00 62.03 85 GLN A C 1
ATOM 659 O O . GLN A 1 85 ? -13.523 4.269 21.882 1.00 62.03 85 GLN A O 1
ATOM 664 N N . THR A 1 86 ? -15.376 4.622 23.107 1.00 58.78 86 THR A N 1
ATOM 665 C CA . THR A 1 86 ? -15.078 3.654 24.180 1.00 58.78 86 THR A CA 1
ATOM 666 C C . THR A 1 86 ? -15.491 2.216 23.831 1.00 58.78 86 THR A C 1
ATOM 668 O O . THR A 1 86 ? -15.139 1.284 24.550 1.00 58.78 86 THR A O 1
ATOM 671 N N . GLY A 1 87 ? -16.161 2.016 22.689 1.00 63.56 87 GLY A N 1
ATOM 672 C CA . GLY A 1 87 ? -16.493 0.710 22.118 1.00 63.56 87 GLY A CA 1
ATOM 673 C C . GLY A 1 87 ? -17.254 0.832 20.791 1.00 63.56 87 GLY A C 1
ATOM 674 O O . GLY A 1 87 ? -18.047 1.755 20.619 1.00 63.56 87 GLY A O 1
ATOM 675 N N . GLY A 1 88 ? -16.992 -0.083 19.848 1.00 61.03 88 GLY A N 1
ATOM 676 C CA . GLY A 1 88 ? -17.645 -0.138 18.533 1.00 61.03 88 GLY A CA 1
ATOM 677 C C . GLY A 1 88 ? -16.696 -0.495 17.380 1.00 61.03 88 GLY A C 1
ATOM 678 O O . GLY A 1 88 ? -15.476 -0.392 17.508 1.00 61.03 88 GLY A O 1
ATOM 679 N N . LEU A 1 89 ? -17.271 -0.919 16.249 1.00 63.00 89 LEU A N 1
ATOM 680 C CA . LEU A 1 89 ? -16.551 -1.200 15.005 1.00 63.00 89 LEU A CA 1
ATOM 681 C C . LEU A 1 89 ? -15.961 0.105 14.443 1.00 63.00 89 LEU A C 1
ATOM 683 O O . LEU A 1 89 ? -16.689 0.943 13.916 1.00 63.00 89 LEU A O 1
ATOM 687 N N . PHE A 1 90 ? -14.642 0.270 14.530 1.00 63.38 90 PHE A N 1
ATOM 688 C CA . PHE A 1 90 ? -13.935 1.350 13.839 1.00 63.38 90 PHE A CA 1
ATOM 689 C C . PHE A 1 90 ? -13.436 0.831 12.491 1.00 63.38 90 PHE A C 1
ATOM 691 O O . PHE A 1 90 ? -12.561 -0.032 12.480 1.00 63.38 90 PHE A O 1
ATOM 698 N N . VAL A 1 91 ? -13.989 1.339 11.383 1.00 66.38 91 VAL A N 1
ATOM 699 C CA . VAL A 1 91 ? -13.503 1.069 10.019 1.00 66.38 91 VAL A CA 1
ATOM 700 C C . VAL A 1 91 ? -12.866 2.332 9.459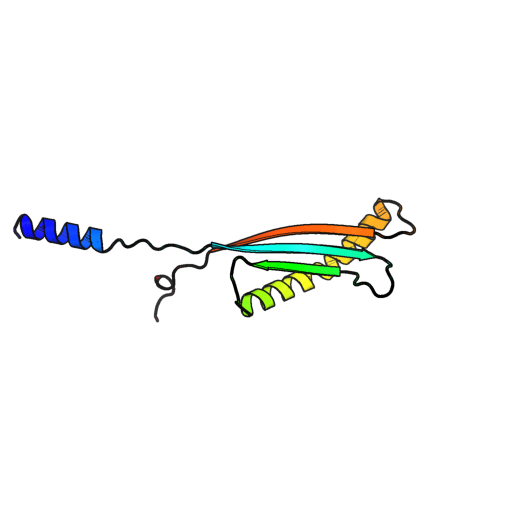 1.00 66.38 91 VAL A C 1
ATOM 702 O O . VAL A 1 91 ? -13.515 3.371 9.374 1.00 66.38 91 VAL A O 1
ATOM 705 N N . SER A 1 92 ? -11.604 2.234 9.054 1.00 69.19 92 SER A N 1
ATOM 706 C CA . SER A 1 92 ? -10.899 3.296 8.333 1.00 69.19 92 SER A CA 1
ATOM 707 C C . SER A 1 92 ? -10.554 2.816 6.929 1.00 69.19 92 SER A C 1
ATOM 709 O O . SER A 1 92 ? -10.076 1.692 6.773 1.00 69.19 92 SER A O 1
ATOM 711 N N . LEU A 1 93 ? -10.804 3.656 5.922 1.00 76.06 93 LEU A N 1
ATOM 712 C CA . LEU A 1 93 ? -10.440 3.421 4.526 1.00 76.06 93 LEU A CA 1
ATOM 713 C C . LEU A 1 93 ? -9.509 4.544 4.062 1.00 76.06 93 LEU A C 1
ATOM 715 O O . LEU A 1 93 ? -9.833 5.720 4.207 1.00 76.06 93 LEU A O 1
ATOM 719 N N . SER A 1 94 ? -8.369 4.181 3.481 1.00 75.12 94 SER A N 1
ATOM 720 C CA . SER A 1 94 ? -7.420 5.123 2.883 1.00 75.12 94 SER A CA 1
ATOM 721 C C . SER A 1 94 ? -7.000 4.640 1.498 1.00 75.12 94 SER A C 1
ATOM 723 O O . SER A 1 94 ? -6.860 3.437 1.278 1.00 75.12 94 SER A O 1
ATOM 725 N N . THR A 1 95 ? -6.802 5.563 0.555 1.00 74.81 95 THR A N 1
ATOM 726 C CA . THR A 1 95 ? -6.318 5.254 -0.797 1.00 74.81 95 THR A CA 1
ATOM 727 C C . THR A 1 95 ? -5.113 6.120 -1.131 1.00 74.81 95 THR A C 1
ATOM 729 O O . THR A 1 95 ? -5.047 7.277 -0.717 1.00 74.81 95 THR A O 1
ATOM 732 N N . GLY A 1 96 ? -4.180 5.584 -1.909 1.00 73.38 96 GLY A N 1
ATOM 733 C CA . GLY A 1 96 ? -3.088 6.375 -2.459 1.00 73.38 96 GLY A CA 1
ATOM 734 C C . GLY A 1 96 ? -2.567 5.810 -3.773 1.00 73.38 96 GLY A C 1
ATOM 735 O O . GLY A 1 96 ? -2.800 4.648 -4.106 1.00 73.38 96 GLY A O 1
ATOM 736 N N . ASN A 1 97 ? -1.879 6.666 -4.528 1.00 74.38 97 ASN A N 1
ATOM 737 C CA . ASN A 1 97 ? -1.358 6.365 -5.858 1.00 74.38 97 ASN A CA 1
ATOM 738 C C . ASN A 1 97 ? 0.147 6.656 -5.906 1.00 74.38 97 ASN A C 1
ATOM 740 O O . A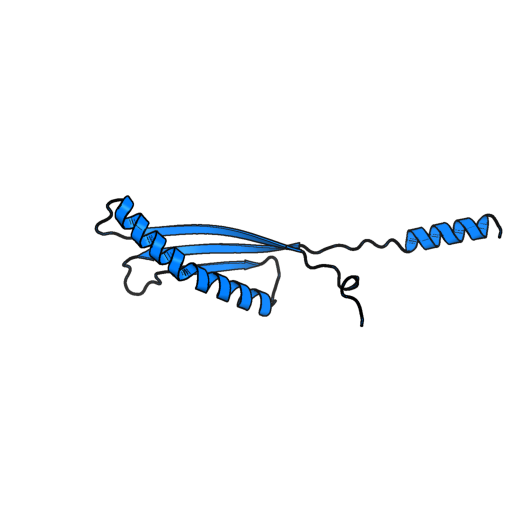SN A 1 97 ? 0.597 7.701 -5.437 1.00 74.38 97 ASN A O 1
ATOM 744 N N . ILE A 1 98 ? 0.918 5.758 -6.514 1.00 69.06 98 ILE A N 1
ATOM 745 C CA . ILE A 1 98 ? 2.343 5.934 -6.812 1.00 69.06 98 ILE A CA 1
ATOM 746 C C . ILE A 1 98 ? 2.557 5.628 -8.293 1.00 69.06 98 ILE A C 1
ATOM 748 O O . ILE A 1 98 ? 2.356 4.496 -8.722 1.00 69.06 98 ILE A O 1
ATOM 752 N N . SER A 1 99 ? 3.036 6.608 -9.057 1.00 70.56 99 SER A N 1
ATOM 753 C CA . SER A 1 99 ? 3.415 6.418 -10.463 1.00 70.56 99 SER A CA 1
ATOM 754 C C . SER A 1 99 ? 4.935 6.337 -10.601 1.00 70.56 99 SER A C 1
ATOM 756 O O . SER A 1 99 ? 5.661 7.146 -10.023 1.00 70.56 99 SER A O 1
ATOM 758 N N . ARG A 1 100 ? 5.436 5.361 -11.365 1.00 65.00 100 ARG A N 1
ATOM 759 C CA . ARG A 1 100 ? 6.846 5.255 -11.761 1.00 65.00 100 ARG A CA 1
ATOM 760 C C . ARG A 1 100 ? 6.977 5.049 -13.258 1.00 65.00 100 ARG A C 1
ATOM 762 O O . ARG A 1 100 ? 6.387 4.137 -13.829 1.00 65.00 100 ARG A O 1
ATOM 769 N N . THR A 1 101 ? 7.846 5.839 -13.865 1.00 64.81 101 THR A N 1
ATOM 770 C CA . THR A 1 101 ? 8.212 5.700 -15.272 1.00 64.81 101 THR A CA 1
ATOM 771 C C . THR A 1 101 ? 9.463 4.835 -15.383 1.00 64.81 101 THR A C 1
ATOM 773 O O . THR A 1 101 ? 10.491 5.154 -14.782 1.00 64.81 101 THR A O 1
ATOM 776 N N . ARG A 1 102 ? 9.387 3.721 -16.123 1.00 59.19 102 ARG A N 1
ATOM 777 C CA . ARG A 1 102 ? 10.579 2.921 -16.433 1.00 59.19 102 ARG A CA 1
ATOM 778 C C . ARG A 1 102 ? 11.300 3.588 -17.609 1.00 59.19 102 ARG A C 1
ATOM 780 O O . ARG A 1 102 ? 10.667 3.814 -18.642 1.00 59.19 102 ARG A O 1
ATOM 787 N N . PRO A 1 103 ? 12.596 3.918 -17.486 1.00 51.81 103 PRO A N 1
ATOM 788 C CA . PRO A 1 103 ? 13.346 4.470 -18.605 1.00 51.81 103 PRO A CA 1
ATOM 789 C C . PRO A 1 103 ? 13.529 3.411 -19.704 1.00 51.81 103 PRO A C 1
ATOM 791 O O . PRO A 1 103 ? 13.598 2.212 -19.416 1.00 51.81 103 PRO A O 1
ATOM 794 N N . SER A 1 104 ? 13.583 3.862 -20.962 1.00 47.75 104 SER A N 1
ATOM 795 C CA . SER A 1 104 ? 13.777 2.999 -22.136 1.00 47.75 104 SER A CA 1
ATOM 796 C C . SER A 1 104 ? 15.029 2.115 -21.973 1.00 47.75 104 SER A C 1
ATOM 798 O O . SER A 1 104 ? 16.040 2.611 -21.469 1.00 47.75 104 SER A O 1
ATOM 800 N N . PRO A 1 105 ? 15.016 0.836 -22.410 1.00 53.59 105 PRO A N 1
ATOM 801 C CA . PRO A 1 105 ? 16.172 -0.064 -22.317 1.00 53.59 105 PRO A CA 1
ATOM 802 C C . PRO A 1 105 ? 17.467 0.533 -22.884 1.00 53.59 105 PRO A C 1
ATOM 804 O O . PRO A 1 105 ? 18.552 0.226 -22.404 1.00 53.59 105 PRO A O 1
ATOM 807 N N . THR A 1 106 ? 17.354 1.435 -23.861 1.00 54.22 106 THR A N 1
ATOM 808 C CA . THR A 1 106 ? 18.476 2.106 -24.527 1.00 54.22 106 THR A CA 1
ATOM 809 C C . THR A 1 106 ? 19.237 3.091 -23.627 1.00 54.22 106 THR A C 1
ATOM 811 O O . THR A 1 106 ? 20.348 3.477 -23.971 1.00 54.22 106 THR A O 1
ATOM 814 N N . SER A 1 107 ? 18.686 3.502 -22.474 1.00 49.72 107 SER A N 1
ATOM 815 C CA . SER A 1 107 ? 19.366 4.406 -21.530 1.00 49.72 107 SER A CA 1
ATOM 816 C C . SER A 1 107 ? 20.129 3.680 -20.416 1.00 49.72 107 SER A C 1
ATOM 818 O O . SER A 1 107 ? 20.743 4.335 -19.575 1.00 49.72 107 SER A O 1
ATOM 820 N N . GLN A 1 108 ? 20.058 2.348 -20.355 1.00 47.72 108 GLN A N 1
ATOM 821 C CA . GLN A 1 108 ? 20.867 1.558 -19.431 1.00 47.72 108 GLN A CA 1
ATOM 822 C C . GLN A 1 108 ? 22.176 1.233 -20.145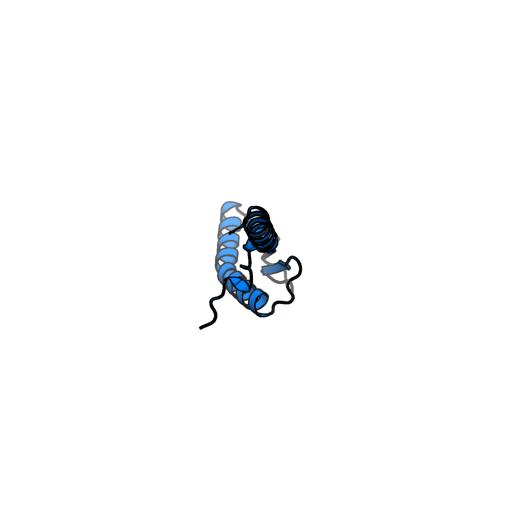 1.00 47.72 108 GLN A C 1
ATOM 824 O O . GLN A 1 108 ? 22.223 0.352 -21.000 1.00 47.72 108 GLN A O 1
ATOM 829 N N . GLY A 1 109 ? 23.206 2.032 -19.857 1.00 42.09 109 GLY A N 1
ATOM 830 C CA . GLY A 1 109 ? 24.525 1.923 -20.471 1.00 42.09 109 GLY A CA 1
ATOM 831 C C . GLY A 1 109 ? 25.027 0.482 -20.475 1.00 42.09 109 GLY A C 1
ATOM 832 O O . GLY A 1 109 ? 25.122 -0.162 -19.431 1.00 42.09 109 GLY A O 1
ATOM 833 N N . LYS A 1 110 ? 25.330 -0.016 -21.673 1.00 46.66 110 LYS A N 1
ATOM 834 C CA . LYS A 1 110 ? 26.103 -1.237 -21.870 1.00 46.66 110 LYS A CA 1
ATOM 835 C C . LYS A 1 110 ? 27.524 -0.932 -21.377 1.00 46.66 110 LYS A C 1
ATOM 837 O O . LYS A 1 110 ? 28.147 -0.019 -21.918 1.00 46.66 110 LYS A O 1
ATOM 842 N N . LEU A 1 111 ? 27.971 -1.615 -20.320 1.00 38.94 111 LEU A N 1
ATOM 843 C CA . LEU A 1 111 ? 29.395 -1.684 -19.973 1.00 38.94 111 LEU A CA 1
ATOM 844 C C . LEU A 1 111 ? 30.175 -2.351 -21.113 1.00 38.94 111 LEU A C 1
ATOM 846 O O . LEU A 1 111 ? 29.593 -3.257 -21.761 1.00 38.94 111 LEU A O 1
#